Protein AF-A0A0D7ACY9-F1 (afdb_monomer_lite)

Radius of gyration: 19.92 Å; chains: 1; bounding box: 52×58×45 Å

pLDDT: mean 75.83, std 17.92, range [33.53, 97.19]

Foldseek 3Di:
DDDDDPPDDDPDDLQPDEAEDEDDQCVLVVCLPPDDDLLVVLLVVVVVVVVVVVVVLPVQPDDDDPDADCPCSCPTRPHHHYEYEAHALLLLFLLNVPDPPSSSVSSNVSSVSNRVSDHDRYDHNNVVVVVCQVPVVVVQAPEDNDECDPRYQHPDRRHGDPDDD

Secondary structure (DSSP, 8-state):
-PPPPPPPPP---GGG-EEEEE-SHHHHHTTTTSSS-HHHHHHHHHHHHHHHHHHHHHTTS----SS--THHHHHHTTS-EEEEEPPP-GGGSHHHHTS-HHHHHHHHHHHHHHGGGS-SSEE-HHHHHHHHHH-GGGGT-SEEEEESSTTEEESSSSSB-----

Organism: NCBI:txid1128425

Structure (mmCIF, N/CA/C/O backbone):
data_AF-A0A0D7ACY9-F1
#
_entry.id   AF-A0A0D7ACY9-F1
#
loop_
_atom_site.group_PDB
_atom_site.id
_atom_site.type_symbol
_atom_site.label_atom_id
_atom_site.label_alt_id
_atom_site.label_comp_id
_atom_site.label_asym_id
_atom_site.label_entity_id
_atom_site.label_seq_id
_atom_site.pdbx_PDB_ins_code
_atom_site.Cartn_x
_atom_site.Cartn_y
_atom_site.Cartn_z
_atom_site.occupancy
_atom_site.B_iso_or_equiv
_atom_site.auth_seq_id
_atom_site.auth_comp_id
_atom_site.auth_asym_id
_atom_site.auth_atom_id
_atom_site.pdbx_PDB_model_num
ATOM 1 N N . MET A 1 1 ? 38.138 -38.785 -0.005 1.00 35.12 1 MET A N 1
ATOM 2 C CA . MET A 1 1 ? 37.455 -37.476 0.036 1.00 35.12 1 MET A CA 1
ATOM 3 C C . MET A 1 1 ? 37.027 -37.163 -1.387 1.00 35.12 1 MET A C 1
ATOM 5 O O . MET A 1 1 ? 37.891 -36.921 -2.217 1.00 35.12 1 MET A O 1
ATOM 9 N N . GLY A 1 2 ? 35.744 -37.335 -1.709 1.00 35.06 2 GLY A N 1
ATOM 10 C CA . GLY A 1 2 ? 35.213 -37.032 -3.040 1.00 35.06 2 GLY A CA 1
ATOM 11 C C . GLY A 1 2 ? 34.820 -35.563 -3.093 1.00 35.06 2 GLY A C 1
ATOM 12 O O . GLY A 1 2 ? 34.014 -35.129 -2.274 1.00 35.06 2 GLY A O 1
ATOM 13 N N . ALA A 1 3 ? 35.427 -34.802 -4.000 1.00 41.41 3 ALA A N 1
ATOM 14 C CA . ALA A 1 3 ? 35.027 -33.431 -4.281 1.00 41.41 3 ALA A CA 1
ATOM 15 C C . ALA A 1 3 ? 33.572 -33.425 -4.778 1.00 41.41 3 ALA A C 1
ATOM 17 O O . ALA A 1 3 ? 33.228 -34.170 -5.697 1.00 41.41 3 ALA A O 1
ATOM 18 N N . GLY A 1 4 ? 32.720 -32.624 -4.135 1.00 42.91 4 GLY A N 1
ATOM 19 C CA . GLY A 1 4 ? 31.339 -32.424 -4.559 1.00 42.91 4 GLY A CA 1
ATOM 20 C C . GLY A 1 4 ? 31.306 -31.841 -5.968 1.00 42.91 4 GLY A C 1
ATOM 21 O O . GLY A 1 4 ? 31.987 -30.857 -6.251 1.00 42.91 4 GLY A O 1
ATOM 22 N N . ALA A 1 5 ? 30.544 -32.477 -6.856 1.00 49.47 5 ALA A N 1
ATOM 23 C CA . ALA A 1 5 ? 30.290 -31.969 -8.193 1.00 49.47 5 ALA A CA 1
ATOM 24 C C . ALA A 1 5 ? 29.683 -30.560 -8.096 1.00 49.47 5 ALA A C 1
ATOM 26 O O . ALA A 1 5 ? 28.704 -30.355 -7.377 1.00 49.47 5 ALA A O 1
ATOM 27 N N . SER A 1 6 ? 30.256 -29.590 -8.811 1.00 59.84 6 SER A N 1
ATOM 28 C CA . SER A 1 6 ? 29.634 -28.278 -8.978 1.00 59.84 6 SER A CA 1
ATOM 29 C C . SER A 1 6 ? 28.309 -28.477 -9.708 1.00 59.84 6 SER A C 1
ATOM 31 O O . SER A 1 6 ? 28.301 -28.944 -10.849 1.00 59.84 6 SER A O 1
ATOM 33 N N . VAL A 1 7 ? 27.194 -28.142 -9.063 1.00 58.31 7 VAL A N 1
ATOM 34 C CA . VAL A 1 7 ? 25.906 -28.017 -9.751 1.00 58.31 7 VAL A CA 1
ATOM 35 C C . VAL A 1 7 ? 26.111 -26.975 -10.855 1.00 58.31 7 VAL A C 1
ATOM 37 O O . VAL A 1 7 ? 26.591 -25.879 -10.570 1.00 58.31 7 VAL A O 1
ATOM 40 N N . GLY A 1 8 ? 25.877 -27.352 -12.117 1.00 58.34 8 GLY A N 1
ATOM 41 C CA . GLY A 1 8 ? 26.139 -26.489 -13.273 1.00 58.34 8 GLY A CA 1
ATOM 42 C C . GLY A 1 8 ? 25.473 -25.121 -13.121 1.00 58.34 8 GLY A C 1
ATOM 43 O O . GLY A 1 8 ? 24.400 -25.020 -12.526 1.00 58.34 8 GLY A O 1
ATOM 44 N N . SER A 1 9 ? 26.113 -24.063 -13.630 1.00 64.75 9 SER A N 1
ATOM 45 C CA . SER A 1 9 ? 25.556 -22.710 -13.562 1.00 64.75 9 SER A CA 1
ATOM 46 C C . SER A 1 9 ? 24.168 -22.697 -14.197 1.00 64.75 9 SER A C 1
ATOM 48 O O . SER A 1 9 ? 24.022 -23.031 -15.376 1.00 64.75 9 SER A O 1
ATOM 50 N N . VAL A 1 10 ? 23.152 -22.307 -13.433 1.00 68.88 10 VAL A N 1
ATOM 51 C CA . VAL A 1 10 ? 21.825 -22.040 -13.987 1.00 68.88 10 VAL A CA 1
ATOM 52 C C . VAL A 1 10 ? 21.980 -20.863 -14.954 1.00 68.88 10 VAL A C 1
ATOM 54 O O . VAL A 1 10 ? 22.478 -19.807 -14.567 1.00 68.88 10 VAL A O 1
ATOM 57 N N . GLY A 1 11 ? 21.647 -21.075 -16.229 1.00 71.94 11 GLY A N 1
ATOM 58 C CA . GLY A 1 11 ? 21.829 -20.101 -17.310 1.00 71.94 11 GLY A CA 1
ATOM 59 C C . GLY A 1 11 ? 20.794 -18.980 -17.272 1.00 71.94 11 GLY A C 1
ATOM 60 O O . GLY A 1 11 ? 19.987 -18.863 -18.192 1.00 71.94 11 GLY A O 1
ATOM 61 N N . TRP A 1 12 ? 20.777 -18.195 -16.196 1.00 70.69 12 TRP A N 1
ATOM 62 C CA . TRP A 1 12 ? 19.912 -17.026 -16.077 1.00 70.69 12 TRP A CA 1
ATOM 63 C C . TRP A 1 12 ? 20.305 -15.970 -17.115 1.00 70.69 12 TRP A C 1
ATOM 65 O O . TRP A 1 12 ? 21.466 -15.573 -17.215 1.00 70.69 12 TRP A O 1
ATOM 75 N N . THR A 1 13 ? 19.325 -15.518 -17.884 1.00 70.69 13 THR A N 1
ATOM 76 C CA . THR A 1 13 ? 19.407 -14.420 -18.845 1.00 70.69 13 THR A CA 1
ATOM 77 C C . THR A 1 13 ? 18.292 -13.434 -18.526 1.00 70.69 13 THR A C 1
ATOM 79 O O . THR A 1 13 ? 17.273 -13.805 -17.949 1.00 70.69 13 THR A O 1
ATOM 82 N N . SER A 1 14 ? 18.429 -12.172 -18.927 1.00 69.56 14 SER A N 1
ATOM 83 C CA . SER A 1 14 ? 17.363 -11.181 -18.721 1.00 69.56 14 SER A CA 1
ATOM 84 C C . SER A 1 14 ? 16.012 -11.602 -19.314 1.00 69.56 14 SER A C 1
ATOM 86 O O . SER A 1 14 ? 14.965 -11.261 -18.775 1.00 69.56 14 SER A O 1
ATOM 88 N N . SER A 1 15 ? 16.044 -12.405 -20.378 1.00 71.25 15 SER A N 1
ATOM 89 C CA . SER A 1 15 ? 14.872 -12.961 -21.054 1.00 71.25 15 SER A CA 1
ATOM 90 C C . SER A 1 15 ? 14.208 -14.151 -20.351 1.00 71.25 15 SER A C 1
ATOM 92 O O . SER A 1 15 ? 13.134 -14.570 -20.779 1.00 71.25 15 SER A O 1
ATOM 94 N N . ASN A 1 16 ? 14.827 -14.730 -19.315 1.00 75.69 16 ASN A N 1
ATOM 95 C CA . ASN A 1 16 ? 14.269 -15.857 -18.556 1.00 75.69 16 ASN A CA 1
ATOM 96 C C . ASN A 1 16 ? 14.108 -15.564 -17.053 1.00 75.69 16 ASN A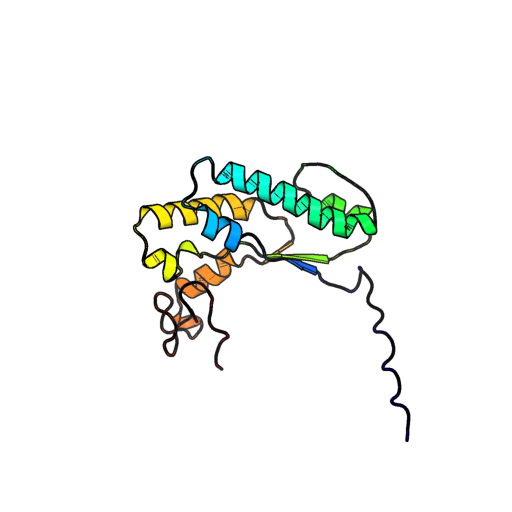 C 1
ATOM 98 O O . ASN A 1 16 ? 13.861 -16.481 -16.268 1.00 75.69 16 ASN A O 1
ATOM 102 N N . VAL A 1 17 ? 14.203 -14.286 -16.673 1.00 74.19 17 VAL A N 1
ATOM 103 C CA . VAL A 1 17 ? 13.984 -13.782 -15.314 1.00 74.19 17 VAL A CA 1
ATOM 104 C C . VAL A 1 17 ? 12.772 -12.847 -15.302 1.00 74.19 17 VAL A C 1
ATOM 106 O O . VAL A 1 17 ? 12.617 -11.999 -16.181 1.00 74.19 17 VAL A O 1
ATOM 109 N N . LEU A 1 18 ? 11.921 -12.993 -14.284 1.00 75.88 18 LEU A N 1
ATOM 110 C CA . LEU A 1 18 ? 10.900 -12.008 -13.925 1.00 75.88 18 LEU A CA 1
ATOM 111 C C . LEU A 1 18 ? 11.435 -11.158 -12.771 1.00 75.88 18 LEU A C 1
ATOM 113 O O . LEU A 1 18 ? 11.787 -11.696 -11.722 1.00 75.88 18 LEU A O 1
ATOM 117 N N . PHE A 1 19 ? 11.455 -9.841 -12.951 1.00 75.88 19 PHE A N 1
ATOM 118 C CA . PHE A 1 19 ? 11.777 -8.894 -11.889 1.00 75.88 19 PHE A CA 1
ATOM 119 C C . PHE A 1 19 ? 10.477 -8.408 -11.251 1.00 75.88 19 PHE A C 1
ATOM 121 O O . PHE A 1 19 ? 9.622 -7.857 -11.939 1.00 75.88 19 PHE A O 1
ATOM 128 N N . SER A 1 20 ? 10.306 -8.623 -9.948 1.00 75.38 20 SER A N 1
ATOM 129 C CA . SER A 1 20 ? 9.165 -8.096 -9.194 1.00 75.38 20 SER A CA 1
ATOM 130 C C . SER A 1 20 ? 9.596 -6.938 -8.314 1.00 75.38 20 SER A C 1
ATOM 132 O O . SER A 1 20 ? 10.602 -7.037 -7.611 1.00 75.38 20 SER A O 1
ATOM 134 N N . GLU A 1 21 ? 8.801 -5.882 -8.309 1.00 76.56 21 GLU A N 1
ATOM 135 C CA . GLU A 1 21 ? 9.134 -4.633 -7.656 1.00 76.56 21 GLU A CA 1
ATOM 136 C C . GLU A 1 21 ? 7.938 -4.117 -6.842 1.00 76.56 21 GLU A C 1
ATOM 138 O O . GLU A 1 21 ? 6.857 -3.873 -7.382 1.00 76.56 21 GLU A O 1
ATOM 143 N N . TRP A 1 22 ? 8.133 -3.975 -5.528 1.00 82.75 22 TRP A N 1
ATOM 144 C CA . TRP A 1 22 ? 7.126 -3.491 -4.584 1.00 82.75 22 TRP A CA 1
ATOM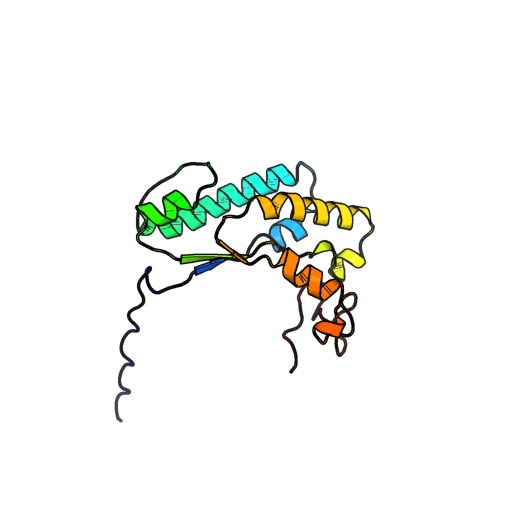 145 C C . TRP A 1 22 ? 7.749 -2.432 -3.679 1.00 82.75 22 TRP A C 1
ATOM 147 O O . TRP A 1 22 ? 8.621 -2.729 -2.866 1.00 82.75 22 TRP A O 1
ATOM 157 N N . THR A 1 23 ? 7.326 -1.184 -3.856 1.00 81.25 23 THR A N 1
ATOM 158 C CA . THR A 1 23 ? 7.866 -0.026 -3.139 1.00 81.25 23 THR A CA 1
ATOM 159 C C . THR A 1 23 ? 6.763 0.983 -2.825 1.00 81.25 23 THR A C 1
ATOM 161 O O . THR A 1 23 ? 5.622 0.819 -3.258 1.00 81.25 23 THR A O 1
ATOM 164 N N . GLY A 1 24 ? 7.099 2.044 -2.092 1.00 81.94 24 GLY A N 1
ATOM 165 C CA . GLY A 1 24 ? 6.219 3.181 -1.832 1.00 81.94 24 GLY A CA 1
ATOM 166 C C . GLY A 1 24 ? 5.385 3.065 -0.558 1.00 81.94 24 GLY A C 1
ATOM 167 O O . GLY A 1 24 ? 4.969 4.092 -0.034 1.00 81.94 24 GLY A O 1
ATOM 168 N N . ILE A 1 25 ? 5.187 1.858 -0.004 1.00 83.81 25 ILE A N 1
ATOM 169 C CA . ILE A 1 25 ? 4.473 1.667 1.276 1.00 83.81 25 ILE A CA 1
ATOM 170 C C . ILE A 1 25 ? 5.110 2.509 2.384 1.00 83.81 25 ILE A C 1
ATOM 172 O O . ILE A 1 25 ? 4.421 3.278 3.049 1.00 83.81 25 ILE A O 1
ATOM 176 N N . ASN A 1 26 ? 6.425 2.381 2.580 1.00 81.19 26 ASN A N 1
ATOM 177 C CA . ASN A 1 26 ? 7.107 3.085 3.664 1.00 81.19 26 ASN A CA 1
ATOM 178 C C . ASN A 1 26 ? 7.295 4.572 3.355 1.00 81.19 26 ASN A C 1
ATOM 180 O O . ASN A 1 26 ? 7.325 5.376 4.280 1.00 81.19 26 ASN A O 1
ATOM 184 N N . ASP A 1 27 ? 7.404 4.949 2.083 1.00 86.31 27 ASP A N 1
ATOM 185 C CA . ASP A 1 27 ? 7.528 6.344 1.662 1.00 86.31 27 ASP A CA 1
ATOM 186 C C . ASP A 1 27 ? 6.222 7.111 1.881 1.00 86.31 27 ASP A C 1
ATOM 188 O O . ASP A 1 27 ? 6.254 8.247 2.346 1.00 86.31 27 ASP A O 1
ATOM 192 N N . ILE A 1 28 ? 5.071 6.488 1.610 1.00 82.75 28 ILE A N 1
ATOM 193 C CA . ILE A 1 28 ? 3.751 7.054 1.913 1.00 82.75 28 ILE A CA 1
ATOM 194 C C . ILE A 1 28 ? 3.514 7.060 3.425 1.00 82.75 28 ILE A C 1
ATOM 196 O O . ILE A 1 28 ? 3.305 8.132 3.992 1.00 82.75 28 ILE A O 1
ATOM 200 N N . GLY A 1 29 ? 3.631 5.902 4.083 1.00 78.88 29 GLY A N 1
ATOM 201 C CA . GLY A 1 29 ? 3.295 5.763 5.502 1.00 78.88 29 GLY A CA 1
ATOM 202 C C . GLY A 1 29 ? 4.198 6.566 6.444 1.00 78.88 29 GLY A C 1
ATOM 203 O O . GLY A 1 29 ? 3.742 7.047 7.473 1.00 78.88 29 GLY A O 1
ATOM 204 N N . ASN A 1 30 ? 5.473 6.791 6.102 1.00 83.31 30 ASN A N 1
ATOM 205 C CA . ASN A 1 30 ? 6.355 7.627 6.931 1.00 83.31 30 ASN A CA 1
ATOM 206 C C . ASN A 1 30 ? 6.279 9.123 6.599 1.00 83.31 30 ASN A C 1
ATOM 208 O O . ASN A 1 30 ? 6.835 9.925 7.347 1.00 83.31 30 ASN A O 1
ATOM 212 N N . SER A 1 31 ? 5.653 9.519 5.484 1.00 80.38 31 SER A N 1
ATOM 213 C CA . SER A 1 31 ? 5.607 10.926 5.054 1.00 80.38 31 SER A CA 1
ATOM 214 C C . SER A 1 31 ? 4.219 11.559 5.125 1.00 80.38 31 SER A C 1
ATOM 216 O O . SER A 1 31 ? 4.071 12.727 4.757 1.00 80.38 31 SER A O 1
ATOM 218 N N . GLU A 1 32 ? 3.211 10.834 5.619 1.00 76.94 32 GLU A N 1
ATOM 219 C CA . GLU A 1 32 ? 1.842 11.342 5.736 1.00 76.94 32 GLU A CA 1
ATOM 220 C C . GLU A 1 32 ? 1.733 12.582 6.633 1.00 76.94 32 GLU A C 1
ATOM 222 O O . GLU A 1 32 ? 1.033 13.530 6.297 1.00 76.94 32 GLU A O 1
ATOM 227 N N . CYS A 1 33 ? 2.469 12.629 7.743 1.00 75.25 33 CYS A N 1
ATOM 228 C CA . CYS A 1 33 ? 2.417 13.739 8.695 1.00 75.25 33 CYS A CA 1
ATOM 229 C C . CYS A 1 33 ? 3.308 14.927 8.288 1.00 75.25 33 CYS A C 1
ATOM 231 O O . CYS A 1 33 ? 3.330 15.950 8.977 1.00 75.25 33 CYS A O 1
ATOM 233 N N . GLU A 1 34 ? 4.051 14.804 7.187 1.00 80.94 34 GLU A N 1
ATOM 234 C CA . GLU A 1 34 ? 4.986 15.827 6.734 1.00 80.94 34 GLU A CA 1
ATOM 235 C C . GLU A 1 34 ? 4.273 16.961 5.992 1.00 80.94 34 GLU A C 1
ATOM 237 O O . GLU A 1 34 ? 3.356 16.763 5.194 1.00 80.94 34 GLU A O 1
ATOM 242 N N . SER A 1 35 ? 4.736 18.192 6.218 1.00 79.50 35 SER A N 1
ATOM 243 C CA . SER A 1 35 ? 4.174 19.373 5.553 1.00 79.50 35 SER A CA 1
ATOM 244 C C . SER A 1 35 ? 4.451 19.395 4.041 1.00 79.50 35 SER A C 1
ATOM 246 O O . SER A 1 35 ? 5.444 18.848 3.564 1.00 79.50 35 SER A O 1
ATOM 248 N N . GLY A 1 36 ? 3.606 20.084 3.271 1.00 84.69 36 GLY A N 1
ATOM 249 C CA . GLY A 1 36 ? 3.774 20.262 1.823 1.00 84.69 36 GLY A CA 1
ATOM 250 C C . GLY A 1 36 ? 2.955 19.288 0.975 1.00 84.69 36 GLY A C 1
ATOM 251 O O . GLY A 1 36 ? 2.215 18.455 1.494 1.00 84.69 36 GLY A O 1
ATOM 252 N N . ASP A 1 37 ? 3.076 19.416 -0.344 1.00 85.00 37 ASP A N 1
ATOM 253 C CA . ASP A 1 37 ? 2.265 18.667 -1.306 1.00 85.00 37 ASP A CA 1
ATOM 254 C C . ASP A 1 37 ? 2.718 17.201 -1.408 1.00 85.00 37 ASP A C 1
ATOM 256 O O . ASP A 1 37 ? 3.797 16.888 -1.920 1.00 85.00 37 ASP A O 1
ATOM 260 N N . ARG A 1 38 ? 1.876 16.300 -0.895 1.00 86.62 38 ARG A N 1
ATOM 261 C CA . ARG A 1 38 ? 2.138 14.857 -0.865 1.00 86.62 38 ARG A CA 1
ATOM 262 C C . ARG A 1 38 ? 1.999 14.198 -2.242 1.00 86.62 38 ARG A C 1
ATOM 264 O O . ARG A 1 38 ? 2.648 13.183 -2.506 1.00 86.62 38 ARG A O 1
ATOM 271 N N . ASP A 1 39 ? 1.198 14.774 -3.136 1.00 82.50 39 ASP A N 1
ATOM 272 C CA . ASP A 1 39 ? 1.079 14.269 -4.503 1.00 82.50 39 ASP A CA 1
ATOM 273 C C . ASP A 1 39 ? 2.330 14.627 -5.318 1.00 82.50 39 ASP A C 1
ATOM 275 O O . ASP A 1 39 ? 2.900 13.759 -5.985 1.00 82.50 39 ASP A O 1
ATOM 279 N N . ALA A 1 40 ? 2.836 15.856 -5.159 1.00 84.88 40 ALA A N 1
ATOM 280 C CA . ALA A 1 40 ? 4.101 16.288 -5.760 1.00 84.88 40 ALA A CA 1
ATOM 281 C C . ALA A 1 40 ? 5.324 15.539 -5.189 1.00 84.88 40 ALA A C 1
ATOM 283 O O . ALA A 1 40 ? 6.282 15.246 -5.912 1.00 84.88 40 ALA A O 1
ATOM 284 N N . PHE A 1 41 ? 5.297 15.184 -3.897 1.00 85.44 41 PHE A N 1
ATOM 285 C CA . PHE A 1 41 ? 6.283 14.271 -3.309 1.00 85.44 41 PHE A CA 1
ATOM 286 C C . PHE A 1 41 ? 6.280 12.915 -4.027 1.00 85.44 41 PHE A C 1
ATOM 288 O O . PHE A 1 41 ? 7.346 12.421 -4.395 1.00 85.44 41 PHE A O 1
ATOM 295 N N . SER A 1 42 ? 5.095 12.357 -4.294 1.00 83.94 42 SER A N 1
ATOM 296 C CA . SER A 1 42 ? 4.958 11.083 -5.010 1.00 83.94 42 SER A CA 1
ATOM 297 C C . SER A 1 42 ? 5.536 11.144 -6.426 1.00 83.94 42 SER A C 1
ATOM 299 O O . SER A 1 42 ? 6.166 10.183 -6.857 1.00 83.94 42 SER A O 1
ATOM 301 N N . ASP A 1 43 ? 5.389 12.271 -7.133 1.00 81.81 43 ASP A N 1
ATOM 302 C CA . ASP A 1 43 ? 6.032 12.462 -8.442 1.00 81.81 43 ASP A CA 1
ATOM 303 C C . ASP A 1 43 ? 7.561 12.458 -8.324 1.00 81.81 43 ASP A C 1
ATOM 305 O O . ASP A 1 43 ? 8.236 11.719 -9.034 1.00 81.81 43 ASP A O 1
ATOM 309 N N . THR A 1 44 ? 8.112 13.214 -7.370 1.00 84.75 44 THR A N 1
ATOM 310 C CA . THR A 1 44 ? 9.570 13.294 -7.153 1.00 84.75 44 THR A CA 1
ATOM 311 C C . THR A 1 44 ? 10.169 11.936 -6.776 1.00 84.75 44 THR A C 1
ATOM 313 O O . THR A 1 44 ? 11.252 11.561 -7.243 1.00 84.75 44 THR A O 1
ATOM 316 N N . PHE A 1 45 ? 9.466 11.189 -5.923 1.00 82.38 45 PHE A N 1
ATOM 317 C CA . PHE A 1 45 ? 9.848 9.841 -5.531 1.00 82.38 45 PHE A CA 1
ATOM 318 C C . PHE A 1 45 ? 9.829 8.891 -6.733 1.00 82.38 45 PHE A C 1
ATOM 320 O O . PHE A 1 45 ? 10.836 8.237 -7.005 1.00 82.38 45 PHE A O 1
ATOM 327 N N . LEU A 1 46 ? 8.729 8.854 -7.490 1.00 77.81 46 LEU A N 1
ATOM 328 C CA . LEU A 1 46 ? 8.596 7.970 -8.648 1.00 77.81 46 LEU A CA 1
ATOM 329 C C . LEU A 1 46 ? 9.585 8.319 -9.761 1.00 77.81 46 LEU A C 1
ATOM 331 O O . LEU A 1 46 ? 10.129 7.409 -10.379 1.00 77.81 46 LEU A O 1
ATOM 335 N N . ASP A 1 47 ? 9.896 9.596 -9.977 1.00 77.50 47 ASP A N 1
ATOM 336 C CA . ASP A 1 47 ? 10.929 10.014 -10.929 1.00 77.50 47 ASP A CA 1
ATOM 337 C C . ASP A 1 47 ? 12.315 9.503 -10.516 1.00 77.50 47 ASP A C 1
ATOM 339 O O . ASP A 1 47 ? 13.062 8.957 -11.336 1.00 77.50 47 ASP A O 1
ATOM 343 N N . SER A 1 48 ? 12.653 9.626 -9.230 1.00 77.69 48 SER A N 1
ATOM 344 C CA . SER A 1 48 ? 13.912 9.111 -8.674 1.00 77.69 48 SER A CA 1
ATOM 345 C C . SER A 1 48 ? 13.985 7.586 -8.773 1.00 77.69 48 SER A C 1
ATOM 347 O O . SER A 1 48 ? 15.029 7.022 -9.110 1.00 77.69 48 SER A O 1
ATOM 349 N N . TYR A 1 49 ? 12.859 6.924 -8.525 1.00 73.50 49 TYR A N 1
ATOM 350 C CA . TYR A 1 49 ? 12.724 5.479 -8.556 1.00 73.50 49 TYR A CA 1
ATOM 351 C C . TYR A 1 49 ? 12.846 4.910 -9.967 1.00 73.50 49 TYR A C 1
ATOM 3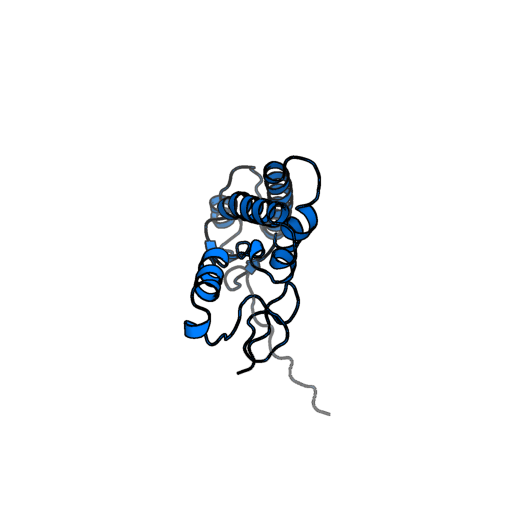53 O O . TYR A 1 49 ? 13.711 4.080 -10.240 1.00 73.50 49 TYR A O 1
ATOM 361 N N . LEU A 1 50 ? 12.067 5.447 -10.905 1.00 70.94 50 LEU A N 1
ATOM 362 C CA . LEU A 1 50 ? 12.160 5.098 -12.315 1.00 70.94 50 LEU A CA 1
ATOM 363 C C . LEU A 1 50 ? 13.557 5.402 -12.853 1.00 70.94 50 LEU A C 1
ATOM 365 O O . LEU A 1 50 ? 14.058 4.650 -13.682 1.00 70.94 50 LEU A O 1
ATOM 369 N N . AL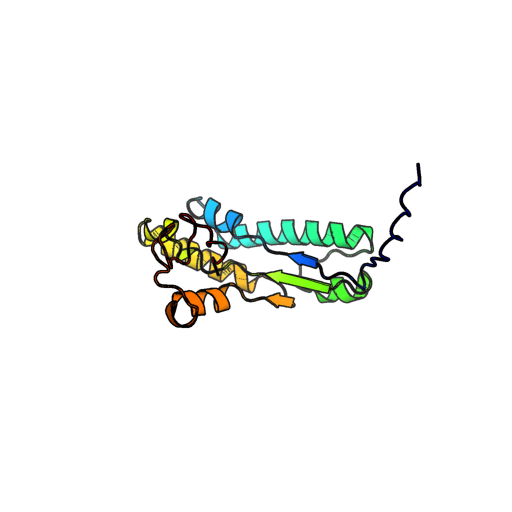A A 1 51 ? 14.242 6.449 -12.384 1.00 69.81 51 ALA A N 1
ATOM 370 C CA . ALA A 1 51 ? 15.632 6.690 -12.760 1.00 69.81 51 ALA A CA 1
ATOM 371 C C . ALA A 1 51 ? 16.586 5.571 -12.292 1.00 69.81 51 ALA A C 1
ATOM 373 O O . ALA A 1 51 ? 17.532 5.261 -13.020 1.00 69.81 51 ALA A O 1
ATOM 374 N N . LEU A 1 52 ? 16.346 4.949 -11.131 1.00 68.12 52 LEU A N 1
ATOM 375 C CA . LEU A 1 52 ? 17.114 3.806 -10.618 1.00 68.12 52 LEU A CA 1
ATOM 376 C C . LEU A 1 52 ? 16.778 2.501 -11.349 1.00 68.12 52 LEU A C 1
ATOM 378 O O . LEU A 1 52 ? 17.700 1.839 -11.825 1.00 68.12 52 LEU A O 1
ATOM 382 N N . THR A 1 53 ? 15.498 2.171 -11.531 1.00 65.81 53 THR A N 1
ATOM 383 C CA . THR A 1 53 ? 15.070 0.997 -12.318 1.00 65.81 53 THR A CA 1
ATOM 384 C C . THR A 1 53 ? 15.557 1.114 -13.764 1.00 65.81 53 THR A C 1
ATOM 386 O O . THR A 1 53 ? 16.057 0.154 -14.359 1.00 65.81 53 THR A O 1
ATOM 389 N N . ASN A 1 54 ? 15.541 2.333 -14.311 1.00 62.53 54 ASN A N 1
ATOM 390 C CA . ASN A 1 54 ? 16.164 2.618 -15.592 1.00 62.53 54 ASN A CA 1
ATOM 391 C C . ASN A 1 54 ? 17.682 2.463 -15.535 1.00 62.53 54 ASN A C 1
ATOM 393 O O . ASN A 1 54 ? 18.227 1.980 -16.506 1.00 62.53 54 ASN A O 1
ATOM 397 N N . LYS A 1 55 ? 18.402 2.839 -14.467 1.00 62.28 55 LYS A N 1
ATOM 398 C CA . LYS A 1 55 ? 19.856 2.579 -14.356 1.00 62.28 55 LYS A CA 1
ATOM 399 C C . LYS A 1 55 ? 20.178 1.083 -14.346 1.00 62.28 55 LYS A C 1
ATOM 401 O O . LYS A 1 55 ? 21.085 0.674 -15.062 1.00 62.28 55 LYS A O 1
ATOM 406 N N . PHE A 1 56 ? 19.403 0.290 -13.607 1.00 58.12 56 PHE A N 1
ATOM 407 C CA . PHE A 1 56 ? 19.509 -1.172 -13.594 1.00 58.12 56 PHE A CA 1
ATOM 408 C C . PHE A 1 56 ? 19.273 -1.768 -14.991 1.00 58.12 56 PHE A C 1
ATOM 410 O O . PHE A 1 56 ? 20.000 -2.651 -15.432 1.00 58.12 56 PHE A O 1
ATOM 417 N N . SER A 1 57 ? 18.317 -1.207 -15.733 1.00 56.03 57 SER A N 1
ATOM 418 C CA . SER A 1 57 ? 18.064 -1.576 -17.133 1.00 56.03 57 SER A CA 1
ATOM 419 C C . SER A 1 57 ? 19.133 -1.017 -18.099 1.00 56.03 57 SER A C 1
ATOM 421 O O . SER A 1 57 ? 19.473 -1.655 -19.093 1.00 56.03 57 SER A O 1
ATOM 423 N N . LYS A 1 58 ? 19.718 0.153 -17.792 1.00 50.16 58 LYS A N 1
ATOM 424 C CA . LYS A 1 58 ? 20.702 0.901 -18.604 1.00 50.16 58 LYS A CA 1
ATOM 425 C C . LYS A 1 58 ? 22.106 0.324 -18.593 1.00 50.16 58 LYS A C 1
ATOM 427 O O . LYS A 1 58 ? 22.812 0.537 -19.574 1.00 50.16 58 LYS A O 1
ATOM 432 N N . GLU A 1 59 ? 22.522 -0.404 -17.556 1.00 51.06 59 GLU A N 1
ATOM 433 C CA . GLU A 1 59 ? 23.750 -1.216 -17.649 1.00 51.06 59 GLU A CA 1
ATOM 434 C C . GLU A 1 59 ? 23.646 -2.285 -18.756 1.00 51.06 59 GLU A C 1
ATOM 436 O O . GLU A 1 59 ? 24.667 -2.831 -19.170 1.00 51.06 59 GLU A O 1
ATOM 441 N N . HIS A 1 60 ? 22.444 -2.507 -19.312 1.00 50.00 60 HIS A N 1
ATOM 442 C CA . HIS A 1 60 ? 22.201 -3.404 -20.434 1.00 50.00 60 HIS A CA 1
ATOM 443 C C . HIS A 1 60 ? 21.683 -2.747 -21.742 1.00 50.00 60 HIS A C 1
ATOM 445 O O . HIS A 1 60 ? 21.959 -3.352 -22.773 1.00 50.00 60 HIS A O 1
ATOM 451 N N . TYR A 1 61 ? 21.060 -1.543 -21.773 1.00 33.72 61 TYR A N 1
ATOM 452 C CA . TYR A 1 61 ? 20.965 -0.610 -22.945 1.00 33.72 61 TYR A CA 1
ATOM 453 C C . TYR A 1 61 ? 20.217 0.732 -22.621 1.00 33.72 61 TYR A C 1
ATOM 455 O O . TYR A 1 61 ? 19.410 0.791 -21.700 1.00 33.72 61 TYR A O 1
ATOM 463 N N . PHE A 1 62 ? 20.483 1.820 -23.371 1.00 33.53 62 PHE A N 1
ATOM 464 C CA . PHE A 1 62 ? 20.042 3.243 -23.215 1.00 33.53 62 PHE A CA 1
ATOM 465 C C . PHE A 1 62 ? 18.495 3.463 -23.303 1.00 33.53 62 PHE A C 1
ATOM 467 O O . PHE A 1 62 ? 17.828 2.674 -23.946 1.00 33.53 62 PHE A O 1
ATOM 474 N N . VAL A 1 63 ? 17.827 4.390 -22.574 1.00 41.41 63 VAL A N 1
ATOM 475 C CA . VAL A 1 63 ? 17.393 5.776 -22.962 1.00 41.41 63 VAL A CA 1
ATOM 476 C C . VAL A 1 63 ? 16.719 6.495 -21.755 1.00 41.41 63 VAL A C 1
ATOM 478 O O . VAL A 1 63 ? 16.270 5.861 -20.801 1.00 41.41 63 VAL A O 1
ATOM 481 N N . PHE A 1 64 ? 16.665 7.839 -21.767 1.00 35.03 64 PHE A N 1
ATOM 482 C CA . PHE A 1 64 ? 15.961 8.726 -20.816 1.00 35.03 64 PHE A CA 1
ATOM 483 C C . PHE A 1 64 ? 14.789 9.447 -21.520 1.00 35.03 64 PHE A C 1
ATOM 485 O O . PHE A 1 64 ? 15.025 10.108 -22.528 1.00 35.03 64 PHE A O 1
ATOM 492 N N . SER A 1 65 ? 13.566 9.402 -20.976 1.00 36.56 65 SER A N 1
ATOM 493 C CA . SER A 1 65 ? 12.552 10.460 -21.161 1.00 36.56 65 SER A CA 1
ATOM 494 C C . SER A 1 65 ? 11.464 10.366 -20.086 1.00 36.56 65 SER A C 1
ATOM 496 O O . SER A 1 65 ? 10.944 9.285 -19.816 1.00 36.56 65 SER A O 1
ATOM 498 N N . SER A 1 66 ? 11.131 11.506 -19.475 1.00 39.09 66 SER A N 1
ATOM 499 C CA . SER A 1 66 ? 10.193 11.685 -18.357 1.00 39.09 66 SER A CA 1
ATOM 500 C C . SER A 1 66 ? 8.721 11.615 -18.786 1.00 39.09 66 SER A C 1
ATOM 502 O O . SER A 1 66 ? 7.913 12.492 -18.481 1.00 39.09 66 SER A O 1
ATOM 504 N N . THR A 1 67 ? 8.347 10.591 -19.545 1.00 37.97 67 THR A N 1
ATOM 505 C CA . THR A 1 67 ? 6.946 10.352 -19.903 1.00 37.97 67 THR A CA 1
ATOM 506 C C . THR A 1 67 ? 6.653 8.871 -19.762 1.00 37.97 67 THR A C 1
ATOM 508 O O . THR A 1 67 ? 7.202 8.053 -20.492 1.00 37.97 67 THR A O 1
ATOM 511 N N . ARG A 1 68 ? 5.822 8.566 -18.758 1.00 51.81 68 ARG A N 1
ATOM 512 C CA . ARG A 1 68 ? 5.202 7.284 -18.387 1.00 51.81 68 ARG A CA 1
ATOM 513 C C . ARG A 1 68 ? 5.069 6.269 -19.529 1.00 51.81 68 ARG A C 1
ATOM 515 O O . ARG A 1 68 ? 3.979 6.074 -20.059 1.00 51.81 68 ARG A O 1
ATOM 522 N N . THR A 1 69 ? 6.146 5.578 -19.879 1.00 41.28 69 THR A N 1
ATOM 523 C CA . THR A 1 69 ? 6.049 4.545 -20.905 1.00 41.28 69 THR A CA 1
ATOM 524 C C . THR A 1 69 ? 7.037 3.431 -20.610 1.00 41.28 69 THR A C 1
ATOM 526 O O . THR A 1 69 ? 8.237 3.587 -20.782 1.00 41.28 69 THR A O 1
ATOM 529 N N . LEU A 1 70 ? 6.514 2.280 -20.181 1.00 48.94 70 LEU A N 1
ATOM 530 C CA . LEU A 1 70 ? 7.238 1.002 -20.205 1.00 48.94 70 LEU A CA 1
ATOM 531 C C . LEU A 1 70 ? 7.624 0.590 -21.636 1.00 48.94 70 LEU A C 1
ATOM 533 O O . LEU A 1 70 ? 8.469 -0.284 -21.816 1.00 48.94 70 LEU A O 1
ATOM 537 N N . ASP A 1 71 ? 7.046 1.232 -22.656 1.00 42.44 71 ASP A N 1
ATOM 538 C CA . ASP A 1 71 ? 7.290 0.915 -24.065 1.00 42.44 71 ASP A CA 1
ATOM 539 C C . ASP A 1 71 ? 8.763 1.101 -24.475 1.00 42.44 71 ASP A C 1
ATOM 541 O O . ASP A 1 71 ? 9.258 0.358 -25.327 1.00 42.44 71 ASP A O 1
ATOM 545 N N . CYS A 1 72 ? 9.509 2.017 -23.841 1.00 38.94 72 CYS A N 1
ATOM 546 C CA . CYS A 1 72 ? 10.951 2.154 -24.083 1.00 38.94 72 CYS A CA 1
ATOM 547 C C . CYS A 1 72 ? 11.800 1.123 -23.314 1.00 38.94 72 CYS A C 1
ATOM 549 O O . CYS A 1 72 ? 12.840 0.713 -23.825 1.00 38.94 72 CYS A O 1
ATOM 551 N N . MET A 1 73 ? 11.338 0.608 -22.164 1.00 44.19 73 MET A N 1
ATOM 552 C CA . MET A 1 73 ? 12.021 -0.501 -21.473 1.00 44.19 73 MET A CA 1
ATOM 553 C C . MET A 1 73 ? 11.922 -1.810 -22.270 1.00 44.19 73 MET A C 1
ATOM 555 O O . MET A 1 73 ? 12.894 -2.558 -22.353 1.00 44.19 73 MET A O 1
ATOM 559 N N . HIS A 1 74 ? 10.774 -2.082 -22.899 1.00 45.81 74 HIS A N 1
ATOM 560 C CA . HIS A 1 74 ? 10.581 -3.306 -23.685 1.00 45.81 74 HIS A CA 1
ATOM 561 C C . HIS A 1 74 ? 11.317 -3.307 -25.034 1.00 45.81 74 HIS A C 1
ATOM 563 O O . HIS A 1 74 ? 11.763 -4.368 -25.473 1.00 45.81 74 HIS A O 1
ATOM 569 N N . SER A 1 75 ? 11.439 -2.155 -25.703 1.00 44.78 75 SER A N 1
ATOM 570 C CA . SER A 1 75 ? 11.995 -2.079 -27.064 1.00 44.78 75 SER A CA 1
ATOM 571 C C . SER A 1 75 ? 13.518 -1.944 -27.116 1.00 44.78 75 SER A C 1
ATOM 573 O O . SER A 1 75 ? 14.126 -2.456 -28.055 1.00 44.78 75 SER A O 1
ATOM 575 N N . GLU A 1 76 ? 14.143 -1.320 -26.114 1.00 44.66 76 GLU A N 1
ATOM 576 C CA . GLU A 1 76 ? 15.578 -1.015 -26.157 1.00 44.66 76 GLU A CA 1
ATOM 577 C C . GLU A 1 76 ? 16.443 -1.924 -25.258 1.00 44.66 76 GLU A C 1
ATOM 579 O O . GLU A 1 76 ? 17.600 -2.162 -25.589 1.00 44.66 76 GLU A O 1
ATOM 584 N N . ALA A 1 77 ? 15.897 -2.533 -24.193 1.00 48.97 77 ALA A N 1
ATOM 585 C CA . ALA A 1 77 ? 16.681 -3.306 -23.211 1.00 48.97 77 ALA A CA 1
ATOM 586 C C . ALA A 1 77 ? 16.705 -4.838 -23.416 1.00 48.97 77 ALA A C 1
ATOM 588 O O . ALA A 1 77 ? 17.258 -5.555 -22.593 1.00 48.97 77 ALA A O 1
ATOM 589 N N . GLY A 1 78 ? 16.126 -5.379 -24.492 1.00 51.34 78 GLY A N 1
ATOM 590 C CA . GLY A 1 78 ? 16.147 -6.827 -24.741 1.00 51.34 78 GLY A CA 1
ATOM 591 C C . GLY A 1 78 ? 15.304 -7.640 -23.747 1.00 51.34 78 GLY A C 1
ATOM 592 O O . GLY A 1 78 ? 15.835 -8.399 -22.947 1.00 51.34 78 GLY A O 1
ATOM 593 N N . GLY A 1 79 ? 13.974 -7.525 -23.829 1.00 49.38 79 GLY A N 1
ATOM 594 C CA . GLY A 1 79 ? 13.035 -8.530 -23.304 1.00 49.38 79 GLY A CA 1
ATOM 595 C C . GLY A 1 79 ? 13.057 -8.779 -21.791 1.00 49.38 79 GLY A C 1
ATOM 596 O O . GLY A 1 79 ? 12.997 -9.932 -21.376 1.00 49.38 79 GLY A O 1
ATOM 597 N N . HIS A 1 80 ? 13.132 -7.735 -20.967 1.00 63.56 80 HIS A N 1
ATOM 598 C CA . HIS A 1 80 ? 13.000 -7.866 -19.512 1.00 63.56 80 HIS A CA 1
ATOM 599 C C . HIS A 1 80 ? 11.516 -7.849 -19.117 1.00 63.56 80 HIS A C 1
ATOM 601 O O . HIS A 1 80 ? 10.781 -6.951 -19.526 1.00 63.56 80 HIS A O 1
ATOM 607 N N . SER A 1 81 ? 11.079 -8.821 -18.311 1.00 69.06 81 SER A N 1
ATOM 608 C CA . SER A 1 81 ? 9.725 -8.837 -17.739 1.00 69.06 81 SER A CA 1
ATOM 609 C C . SER A 1 81 ? 9.743 -8.207 -16.347 1.00 69.06 81 SER A C 1
ATOM 611 O O . SER A 1 81 ? 10.461 -8.690 -15.469 1.00 69.06 81 SER A O 1
ATOM 613 N N . PHE A 1 82 ? 8.942 -7.160 -16.137 1.00 71.94 82 PHE A N 1
ATOM 614 C CA . PHE A 1 82 ? 8.754 -6.517 -14.835 1.00 71.94 82 PHE A CA 1
ATOM 615 C C . PHE A 1 82 ? 7.320 -6.705 -14.335 1.00 71.94 82 PHE A C 1
ATOM 617 O O . PHE A 1 82 ? 6.366 -6.550 -15.098 1.00 71.94 82 PHE A O 1
ATOM 624 N N . LEU A 1 83 ? 7.183 -7.005 -13.045 1.00 75.38 83 LEU A N 1
ATOM 625 C CA . LEU A 1 83 ? 5.931 -6.981 -12.302 1.00 75.38 83 LEU A CA 1
ATOM 626 C C . LEU A 1 83 ? 6.018 -5.891 -11.237 1.00 75.38 83 LEU A C 1
ATOM 628 O O . LEU A 1 83 ? 6.774 -6.030 -10.279 1.00 75.38 83 LEU A O 1
ATOM 632 N N . PHE A 1 84 ? 5.221 -4.840 -11.378 1.00 79.25 84 PHE A N 1
ATOM 633 C CA . PHE A 1 84 ? 5.066 -3.834 -10.335 1.00 79.25 84 PHE A CA 1
ATOM 634 C C . PHE A 1 84 ? 3.930 -4.223 -9.397 1.00 79.25 84 PHE A C 1
ATOM 636 O O . PHE A 1 84 ? 2.928 -4.792 -9.827 1.00 79.25 84 PHE A O 1
ATOM 643 N N . VAL A 1 85 ? 4.066 -3.888 -8.121 1.00 84.69 85 VAL A N 1
ATOM 644 C CA . VAL A 1 85 ? 3.015 -4.049 -7.116 1.00 84.69 85 VAL A CA 1
ATOM 645 C C . VAL A 1 85 ? 2.660 -2.677 -6.563 1.00 84.69 85 VAL A C 1
ATOM 647 O O . VAL A 1 85 ? 3.546 -1.943 -6.125 1.00 84.69 85 VAL A O 1
ATOM 650 N N . ASN A 1 86 ? 1.376 -2.313 -6.595 1.00 89.00 86 ASN A N 1
ATOM 651 C CA . ASN A 1 86 ? 0.936 -1.027 -6.049 1.00 89.00 86 ASN A CA 1
ATOM 652 C C . ASN A 1 86 ? 0.848 -1.037 -4.518 1.00 89.00 86 ASN A C 1
ATOM 654 O O . ASN A 1 86 ? 0.972 -2.082 -3.877 1.00 89.00 86 ASN A O 1
ATOM 658 N N . VAL A 1 87 ? 0.654 0.141 -3.927 1.00 90.00 87 VAL A N 1
ATOM 659 C CA . VAL A 1 87 ? 0.540 0.287 -2.476 1.00 90.00 87 VAL A CA 1
ATOM 660 C C . VAL A 1 87 ? -0.825 -0.261 -2.019 1.00 90.00 87 VAL A C 1
ATOM 662 O O . VAL A 1 87 ? -1.850 0.216 -2.517 1.00 90.00 87 VAL A O 1
ATOM 665 N N . PRO A 1 88 ? -0.864 -1.250 -1.105 1.00 91.31 88 PRO A N 1
ATOM 666 C CA . PRO A 1 88 ? -2.092 -1.804 -0.535 1.00 91.31 88 PRO A CA 1
ATOM 667 C C . PRO A 1 88 ? -2.814 -0.758 0.334 1.00 91.31 88 PRO A C 1
ATOM 669 O O . PRO A 1 88 ? -2.249 0.304 0.595 1.00 91.31 88 PRO A O 1
ATOM 672 N N . PRO A 1 89 ? -4.053 -1.008 0.799 1.00 93.38 89 PRO A N 1
ATOM 673 C CA . PRO A 1 89 ? -4.801 -0.033 1.588 1.00 93.38 89 PRO A CA 1
ATOM 674 C C . PRO A 1 89 ? -4.293 -0.000 3.043 1.00 93.38 89 PRO A C 1
ATOM 676 O O . PRO A 1 89 ? -4.976 -0.437 3.969 1.00 93.38 89 PRO A O 1
ATOM 679 N N . ILE A 1 90 ? -3.056 0.476 3.236 1.00 90.94 90 ILE A N 1
ATOM 680 C CA . ILE A 1 90 ? -2.400 0.615 4.549 1.00 90.94 90 ILE A CA 1
ATOM 681 C C . ILE A 1 90 ? -3.092 1.648 5.450 1.00 90.94 90 ILE A C 1
ATOM 683 O O . ILE A 1 90 ? -2.960 1.554 6.671 1.00 90.94 90 ILE A O 1
ATOM 687 N N . AS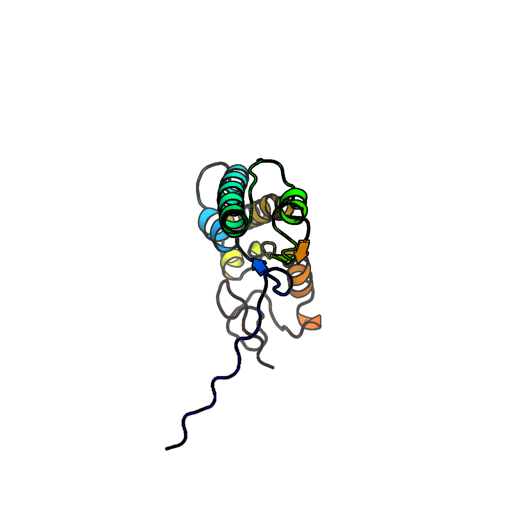P A 1 91 ? -3.974 2.475 4.874 1.00 93.25 91 ASP A N 1
ATOM 688 C CA . ASP A 1 91 ? -4.914 3.348 5.590 1.00 93.25 91 ASP A CA 1
ATOM 689 C C . ASP A 1 91 ? -5.894 2.568 6.480 1.00 93.25 91 ASP A C 1
ATOM 691 O O . ASP A 1 91 ? -6.523 3.132 7.376 1.00 93.25 91 ASP A O 1
ATOM 695 N N . ARG A 1 92 ? -6.002 1.252 6.260 1.00 94.38 92 ARG A N 1
ATOM 696 C CA . ARG A 1 92 ? -6.818 0.315 7.044 1.00 94.38 92 ARG A CA 1
ATOM 697 C C . ARG A 1 92 ? -5.995 -0.531 8.021 1.00 94.38 92 ARG A C 1
ATOM 699 O O . ARG A 1 92 ? -6.549 -1.437 8.639 1.00 94.38 92 ARG A O 1
ATOM 706 N N . SER A 1 93 ? -4.694 -0.269 8.160 1.00 92.69 93 SER A N 1
ATOM 707 C CA . SER A 1 93 ? -3.841 -0.964 9.129 1.00 92.69 93 SER A CA 1
ATOM 708 C C . SER A 1 93 ? -4.230 -0.625 10.575 1.00 92.69 93 SER A C 1
ATOM 710 O O . SER A 1 93 ? -4.729 0.475 10.834 1.00 92.69 93 SER A O 1
ATOM 712 N N . PRO A 1 94 ? -3.973 -1.510 11.556 1.00 92.19 94 PRO A N 1
ATOM 713 C CA . PRO A 1 94 ? -4.226 -1.212 12.964 1.00 92.19 94 PRO A CA 1
ATOM 714 C C . PRO A 1 94 ? -3.521 0.062 13.445 1.00 92.19 94 PRO A C 1
ATOM 716 O O . PRO A 1 94 ? -4.087 0.811 14.242 1.00 92.19 94 PRO A O 1
ATOM 719 N N . LEU A 1 95 ? -2.317 0.340 12.930 1.00 89.31 95 LEU A N 1
ATOM 720 C CA . LEU A 1 95 ? -1.586 1.583 13.177 1.00 89.31 95 LEU A CA 1
ATOM 721 C C . LEU A 1 95 ? -2.419 2.808 12.797 1.00 89.31 95 LEU A C 1
ATOM 723 O O . LEU A 1 95 ? -2.545 3.733 13.597 1.00 89.31 95 LEU A O 1
ATOM 727 N N . MET A 1 96 ? -3.006 2.797 11.603 1.00 91.56 96 MET A N 1
ATOM 728 C CA . MET A 1 96 ? -3.780 3.919 11.079 1.00 91.56 96 MET A CA 1
ATOM 729 C C . MET A 1 96 ? -5.164 4.025 11.694 1.00 91.56 96 MET A C 1
ATOM 731 O O . MET A 1 96 ? -5.626 5.126 11.991 1.00 91.56 96 MET A O 1
ATOM 735 N N . LEU A 1 97 ? -5.794 2.893 12.000 1.00 93.19 97 LEU A N 1
ATOM 736 C CA . LEU A 1 97 ? -7.056 2.865 12.737 1.00 93.19 97 LEU A CA 1
ATOM 737 C C . LEU A 1 97 ? -6.916 3.425 14.162 1.00 93.19 97 LEU A C 1
ATOM 739 O O . LEU A 1 97 ? -7.895 3.924 14.715 1.00 93.19 97 LEU A O 1
ATOM 743 N N . ALA A 1 98 ? -5.712 3.388 14.745 1.00 91.81 98 ALA A N 1
ATOM 744 C CA . ALA A 1 98 ? -5.415 4.021 16.029 1.00 91.81 98 ALA A CA 1
ATOM 745 C C . ALA A 1 98 ? -5.216 5.551 15.937 1.00 91.81 98 ALA A C 1
ATOM 747 O O . ALA A 1 98 ? -5.228 6.227 16.969 1.00 91.81 98 ALA A O 1
ATOM 748 N N . GLN A 1 99 ? -5.045 6.110 14.733 1.00 89.44 99 GLN A N 1
ATOM 749 C CA . GLN A 1 99 ? -4.913 7.553 14.511 1.00 89.44 99 GLN A CA 1
ATOM 750 C C . GLN A 1 99 ? -6.281 8.251 14.424 1.00 89.44 99 GLN A C 1
ATOM 752 O O . GLN A 1 99 ? -7.297 7.611 14.145 1.00 89.44 99 GLN A O 1
ATOM 757 N N . PRO A 1 100 ? -6.348 9.585 14.601 1.00 92.50 100 PRO A N 1
ATOM 758 C CA . PRO A 1 100 ? -7.536 10.362 14.255 1.00 92.50 100 PRO A CA 1
ATOM 759 C C . PRO A 1 100 ? -7.927 10.215 12.773 1.00 92.50 100 PRO A C 1
ATOM 761 O O . PRO A 1 100 ? -7.120 9.844 11.924 1.00 92.50 100 PRO A O 1
ATOM 764 N N . SER A 1 101 ? -9.155 10.606 12.424 1.00 92.56 101 SER A N 1
ATOM 765 C CA . SER A 1 101 ? -9.673 10.473 11.051 1.00 92.56 101 SER A CA 1
ATOM 766 C C . SER A 1 101 ? -8.906 11.284 9.997 1.00 92.56 101 SER A C 1
ATOM 768 O O . SER A 1 101 ? -9.009 10.992 8.810 1.00 92.56 101 SER A O 1
ATOM 770 N N . SER A 1 102 ? -8.171 12.326 10.405 1.00 92.31 102 SER A N 1
ATOM 771 C CA . SER A 1 102 ? -7.437 13.194 9.477 1.00 92.31 102 SER A CA 1
ATOM 772 C C . SER A 1 102 ? -6.206 12.501 8.866 1.00 92.31 102 SER A C 1
ATOM 774 O O . SER A 1 102 ? -6.147 12.472 7.639 1.00 92.31 102 SER A O 1
ATOM 776 N N . PRO A 1 103 ? -5.265 11.919 9.642 1.00 88.12 103 PRO A N 1
ATOM 777 C CA . PRO A 1 103 ? -4.198 11.075 9.089 1.00 88.12 103 PRO A CA 1
ATOM 778 C C . PRO A 1 103 ? -4.712 9.944 8.190 1.00 88.12 103 PRO A C 1
ATOM 780 O O . PRO A 1 103 ? -4.273 9.829 7.054 1.00 88.12 103 PRO A O 1
ATOM 783 N N . GLN A 1 104 ? -5.747 9.209 8.618 1.00 91.25 104 GLN A N 1
ATOM 784 C CA . GLN A 1 104 ? -6.352 8.135 7.810 1.00 91.25 104 GLN A CA 1
ATOM 785 C C . GLN A 1 104 ? -6.822 8.625 6.430 1.00 91.25 104 GLN A C 1
ATOM 787 O O . GLN A 1 104 ? -6.556 8.005 5.401 1.00 91.25 104 GLN A O 1
ATOM 792 N N . ALA A 1 105 ? -7.523 9.764 6.390 1.00 93.06 105 ALA A N 1
ATOM 793 C CA . ALA A 1 105 ? -7.993 10.348 5.137 1.00 93.06 105 ALA A CA 1
ATOM 794 C C . ALA A 1 105 ? -6.836 10.837 4.250 1.00 93.06 105 ALA A C 1
ATOM 796 O O . ALA A 1 105 ? -6.928 10.752 3.022 1.00 93.06 105 ALA A O 1
ATOM 797 N N . LEU A 1 106 ? -5.764 11.342 4.863 1.00 90.62 106 LEU A N 1
ATOM 798 C CA . LEU A 1 106 ? -4.580 11.808 4.155 1.00 90.62 106 LEU A CA 1
ATOM 799 C C . LEU A 1 106 ? -3.816 10.641 3.525 1.00 90.62 106 LEU A C 1
ATOM 801 O O . LEU A 1 106 ? -3.561 10.688 2.322 1.00 90.62 106 LEU A O 1
ATOM 805 N N . GLU A 1 107 ? -3.544 9.572 4.274 1.00 90.44 107 GLU A N 1
ATOM 806 C CA . GLU A 1 107 ? -2.860 8.388 3.746 1.00 90.44 107 GLU A CA 1
ATOM 807 C C . GLU A 1 107 ? -3.666 7.739 2.614 1.00 90.44 107 GLU A C 1
ATOM 809 O O . GLU A 1 107 ? -3.143 7.481 1.528 1.00 90.44 107 GLU A O 1
ATOM 814 N N . LYS A 1 108 ? -4.987 7.611 2.790 1.00 93.69 108 LYS A N 1
ATOM 815 C CA . LYS A 1 108 ? -5.896 7.147 1.732 1.00 93.69 108 LYS A CA 1
ATOM 816 C C . LYS A 1 108 ? -5.812 8.000 0.463 1.00 93.69 108 LYS A C 1
ATOM 818 O O . LYS A 1 108 ? -5.859 7.468 -0.655 1.00 93.69 108 LYS A O 1
ATOM 823 N N . SER A 1 109 ? -5.706 9.322 0.612 1.00 93.31 109 SER A N 1
ATOM 824 C CA . SER A 1 109 ? -5.533 10.239 -0.518 1.00 93.31 109 SER A CA 1
ATOM 825 C C . SER A 1 109 ? -4.171 10.054 -1.186 1.00 93.31 109 SER A C 1
ATOM 827 O O . SER A 1 109 ? -4.105 10.036 -2.413 1.00 93.31 109 SER A O 1
ATOM 829 N N . MET A 1 110 ? -3.100 9.872 -0.409 1.00 90.50 110 MET A N 1
ATOM 830 C CA . MET A 1 110 ? -1.752 9.626 -0.930 1.00 90.50 110 MET A CA 1
ATOM 831 C C . MET A 1 110 ? -1.682 8.318 -1.718 1.00 90.50 110 MET A C 1
ATOM 833 O O . MET A 1 110 ? -1.193 8.320 -2.843 1.00 90.50 110 MET A O 1
ATOM 837 N N . ILE A 1 111 ? -2.258 7.229 -1.201 1.00 89.56 111 ILE A N 1
ATOM 838 C CA . ILE A 1 111 ? -2.368 5.942 -1.909 1.00 89.56 111 ILE A CA 1
ATOM 839 C C . ILE A 1 111 ? -3.133 6.116 -3.231 1.00 89.56 111 ILE A C 1
ATOM 841 O O . ILE A 1 111 ? -2.741 5.578 -4.270 1.00 89.56 111 ILE A O 1
ATOM 845 N N . SER A 1 112 ? -4.222 6.892 -3.209 1.00 91.00 112 SER A N 1
ATOM 846 C CA . SER A 1 112 ? -5.050 7.156 -4.393 1.00 91.00 112 SER A CA 1
ATOM 847 C C . SER A 1 112 ? -4.345 8.027 -5.437 1.00 91.00 112 SER A C 1
ATOM 849 O O . SER A 1 112 ? -4.609 7.856 -6.624 1.00 91.00 112 SER A O 1
ATOM 851 N N . GLY A 1 113 ? -3.455 8.929 -5.016 1.00 86.81 113 GLY A N 1
ATOM 852 C CA . GLY A 1 113 ? -2.602 9.719 -5.907 1.00 86.81 113 GLY A CA 1
ATOM 853 C C . GLY A 1 113 ? -1.426 8.913 -6.458 1.00 86.81 113 GLY A C 1
ATOM 854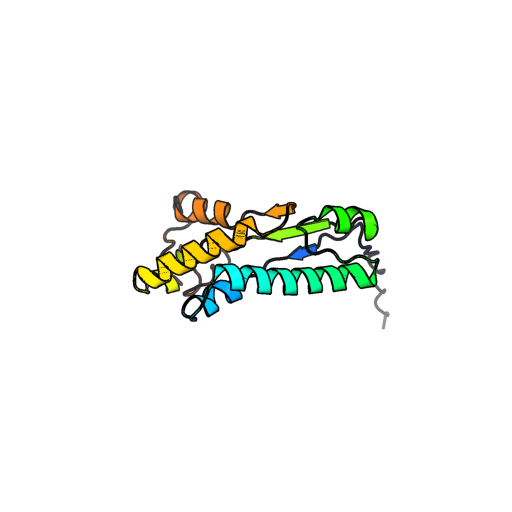 O O . GLY A 1 113 ? -1.132 8.989 -7.646 1.00 86.81 113 GLY A O 1
ATOM 855 N N . PHE A 1 114 ? -0.793 8.084 -5.626 1.00 86.31 114 PHE A N 1
ATOM 856 C CA . PHE A 1 114 ? 0.399 7.310 -5.972 1.00 86.31 114 PHE A CA 1
ATOM 857 C C . PHE A 1 114 ? 0.114 6.140 -6.917 1.00 86.31 114 PHE A C 1
ATOM 859 O O . PHE A 1 114 ? 0.782 5.990 -7.937 1.00 86.31 114 PHE A O 1
ATOM 866 N N . ASN A 1 115 ? -0.878 5.299 -6.616 1.00 88.06 115 ASN A N 1
ATOM 867 C CA . ASN A 1 115 ? -1.083 4.044 -7.348 1.00 88.06 115 ASN A CA 1
ATOM 868 C C . ASN A 1 115 ? -1.356 4.221 -8.852 1.00 88.06 115 ASN A C 1
ATOM 870 O O . ASN A 1 115 ? -0.770 3.472 -9.636 1.00 88.06 115 ASN A O 1
ATOM 874 N N . PRO A 1 116 ? -2.162 5.205 -9.302 1.00 84.94 116 PRO A N 1
ATOM 875 C CA . PRO A 1 116 ? -2.342 5.474 -10.729 1.00 84.94 116 PRO A CA 1
ATOM 876 C C . PRO A 1 116 ? -1.061 5.920 -11.439 1.00 84.94 116 PRO A C 1
ATOM 878 O O . PRO A 1 116 ? -1.017 5.938 -12.668 1.00 84.94 116 PRO A O 1
ATOM 881 N N . LYS A 1 117 ? -0.026 6.317 -10.686 1.00 80.94 117 LYS A N 1
ATOM 882 C CA . LYS A 1 117 ? 1.253 6.745 -11.246 1.00 80.94 117 LYS A CA 1
ATOM 883 C C . LYS A 1 117 ? 2.180 5.561 -11.574 1.00 80.94 117 LYS A C 1
ATOM 885 O O . LYS A 1 117 ? 3.180 5.780 -12.259 1.00 80.94 117 LYS A O 1
ATOM 890 N N . LEU A 1 118 ? 1.851 4.343 -11.133 1.00 73.44 118 LEU A N 1
ATOM 891 C CA . LEU A 1 118 ? 2.595 3.115 -11.427 1.00 73.44 118 LEU A CA 1
ATOM 892 C C . LEU A 1 118 ? 2.267 2.554 -12.818 1.00 73.44 118 LEU A C 1
ATOM 894 O O . LEU A 1 118 ? 1.274 2.905 -13.450 1.00 73.44 118 LEU A O 1
ATOM 898 N N . ALA A 1 119 ? 3.161 1.707 -13.318 1.00 65.44 119 ALA A N 1
ATOM 899 C CA . ALA A 1 119 ? 3.215 1.313 -14.716 1.00 65.44 119 ALA A CA 1
ATOM 900 C C . ALA A 1 119 ? 2.295 0.122 -15.092 1.00 65.44 119 ALA A C 1
ATOM 902 O O . ALA A 1 119 ? 1.738 -0.548 -14.231 1.00 65.44 119 ALA A O 1
ATOM 903 N N . THR A 1 120 ? 2.146 -0.146 -16.396 1.00 56.28 120 THR A N 1
ATOM 904 C CA . THR A 1 120 ? 1.124 -1.016 -17.026 1.00 56.28 120 THR A CA 1
ATOM 905 C C . THR A 1 120 ? 1.176 -2.518 -16.676 1.00 56.28 120 THR A C 1
ATOM 907 O O . THR A 1 120 ? 0.147 -3.183 -16.767 1.00 56.28 120 THR A O 1
ATOM 910 N N . SER A 1 121 ? 2.325 -3.072 -16.265 1.00 61.44 121 SER A N 1
ATOM 911 C CA . SER A 1 121 ? 2.432 -4.465 -15.781 1.00 61.44 121 SER A CA 1
ATOM 912 C C . SER A 1 121 ? 2.322 -4.498 -14.257 1.00 61.44 121 SER A C 1
ATOM 914 O O . SER A 1 121 ? 3.334 -4.470 -13.555 1.00 61.44 121 SER A O 1
ATOM 916 N N . LEU A 1 122 ? 1.084 -4.511 -13.760 1.00 73.19 122 LEU A N 1
ATOM 917 C CA . LEU A 1 122 ? 0.759 -4.289 -12.352 1.00 73.19 122 LEU A CA 1
ATOM 918 C C . LEU A 1 122 ? 0.037 -5.490 -11.729 1.00 73.19 122 LEU A C 1
ATOM 920 O O . LEU A 1 122 ? -0.963 -5.964 -12.267 1.00 73.19 122 LEU A O 1
ATOM 924 N N . TRP A 1 123 ? 0.481 -5.923 -10.551 1.00 84.00 123 TRP A N 1
ATOM 925 C CA . TRP A 1 123 ? -0.378 -6.627 -9.605 1.00 84.00 123 TRP A CA 1
ATOM 926 C C . TRP A 1 123 ? -1.039 -5.605 -8.673 1.00 84.00 123 TRP A C 1
ATOM 928 O O . TRP A 1 123 ? -0.363 -4.870 -7.945 1.00 84.00 123 TRP A O 1
ATOM 938 N N . ASP A 1 124 ? -2.369 -5.530 -8.736 1.00 88.50 124 ASP A N 1
ATOM 939 C CA . ASP A 1 124 ? -3.172 -4.584 -7.961 1.00 88.50 124 ASP A CA 1
ATOM 940 C C . ASP A 1 124 ? -3.399 -5.108 -6.537 1.00 88.50 124 ASP A C 1
ATOM 942 O O . ASP A 1 124 ? -4.445 -5.670 -6.201 1.00 88.50 124 ASP A O 1
ATOM 946 N N . SER A 1 125 ? -2.382 -4.935 -5.694 1.00 89.56 125 SER A N 1
ATOM 947 C CA . SER A 1 125 ? -2.463 -5.277 -4.278 1.00 89.56 125 SER A CA 1
ATOM 948 C C . SER A 1 125 ? -3.542 -4.456 -3.567 1.00 89.56 125 SER A C 1
ATOM 950 O O . SER A 1 125 ? -4.250 -4.993 -2.719 1.00 89.56 125 SER A O 1
ATOM 952 N N . LYS A 1 126 ? -3.749 -3.187 -3.948 1.00 91.12 126 LYS A N 1
ATOM 953 C CA . LYS A 1 126 ? -4.809 -2.346 -3.380 1.00 91.12 126 LYS A CA 1
ATOM 954 C C . LYS A 1 126 ? -6.176 -2.989 -3.538 1.00 91.12 126 LYS A C 1
ATOM 956 O O . LYS A 1 126 ? -6.905 -3.080 -2.551 1.00 91.12 126 LYS A O 1
ATOM 961 N N . ALA A 1 127 ? -6.527 -3.411 -4.749 1.00 93.12 127 ALA A N 1
ATOM 962 C CA . ALA A 1 127 ? -7.792 -4.088 -5.008 1.00 93.12 127 ALA A CA 1
ATOM 963 C C . ALA A 1 127 ? -7.872 -5.408 -4.234 1.00 93.12 127 ALA A C 1
ATOM 965 O O . ALA A 1 127 ? -8.821 -5.612 -3.482 1.00 93.12 127 ALA A O 1
ATOM 966 N N . TYR A 1 128 ? -6.839 -6.247 -4.330 1.00 93.19 128 TYR A N 1
ATOM 967 C CA . TYR A 1 128 ? -6.838 -7.567 -3.699 1.00 93.19 128 TYR A CA 1
ATOM 968 C C . TYR A 1 128 ? -6.964 -7.510 -2.167 1.00 93.19 128 TYR A C 1
ATOM 970 O O . TYR A 1 128 ? -7.798 -8.190 -1.576 1.00 93.19 128 TYR A O 1
ATOM 978 N N . PHE A 1 129 ? -6.185 -6.657 -1.499 1.00 93.62 129 PHE A N 1
ATOM 979 C CA . PHE A 1 129 ? -6.294 -6.487 -0.049 1.00 93.62 129 PHE A CA 1
ATOM 980 C C . PHE A 1 129 ? -7.579 -5.757 0.359 1.00 93.62 129 PHE A C 1
ATOM 982 O O . PHE A 1 129 ? -8.079 -5.995 1.452 1.00 93.62 129 PHE A O 1
ATOM 989 N N . THR A 1 130 ? -8.165 -4.925 -0.513 1.00 95.88 130 THR A N 1
ATOM 990 C CA . THR A 1 130 ? -9.507 -4.367 -0.267 1.00 95.88 130 THR A CA 1
ATOM 991 C C . THR A 1 130 ? -10.557 -5.474 -0.217 1.00 95.88 130 THR A C 1
ATOM 993 O O . THR A 1 130 ? -11.359 -5.471 0.709 1.00 95.88 130 THR A O 1
ATOM 996 N N . GLU A 1 131 ? -10.518 -6.445 -1.135 1.00 96.44 131 GLU A N 1
ATOM 997 C CA . GLU A 1 131 ? -11.431 -7.599 -1.103 1.00 96.44 131 GLU A CA 1
ATOM 998 C C . GLU A 1 131 ? -11.302 -8.384 0.210 1.00 96.44 131 GLU A C 1
ATOM 1000 O O . GLU A 1 131 ? -12.309 -8.663 0.860 1.00 96.44 131 GLU A O 1
ATOM 1005 N N . ILE A 1 132 ? -10.067 -8.665 0.647 1.00 94.75 132 ILE A N 1
ATOM 1006 C CA . ILE A 1 132 ? -9.810 -9.343 1.928 1.00 94.75 132 ILE A CA 1
ATOM 1007 C C . ILE A 1 132 ? -10.366 -8.528 3.095 1.00 94.75 132 ILE A C 1
ATOM 1009 O O . ILE A 1 132 ? -10.967 -9.082 4.009 1.00 94.75 132 ILE A O 1
ATOM 1013 N N . PHE A 1 133 ? -10.153 -7.215 3.107 1.00 95.31 133 PHE A N 1
ATOM 1014 C CA . PHE A 1 133 ? -10.580 -6.392 4.234 1.00 95.31 133 PHE A CA 1
ATOM 1015 C C . PHE A 1 133 ? -12.092 -6.143 4.256 1.00 95.31 133 PHE A C 1
ATOM 1017 O O . PHE A 1 133 ? -12.629 -5.809 5.313 1.00 95.31 133 PHE A O 1
ATOM 1024 N N . ASP A 1 134 ? -12.770 -6.281 3.117 1.00 97.19 134 ASP A N 1
ATOM 1025 C CA . ASP A 1 134 ? -14.221 -6.131 3.001 1.00 97.19 134 ASP A CA 1
ATOM 1026 C C . ASP A 1 134 ? -14.970 -7.435 3.334 1.00 97.19 134 ASP A C 1
ATOM 1028 O O . ASP A 1 134 ? -16.071 -7.371 3.883 1.00 97.19 134 ASP A O 1
ATOM 1032 N N . ASP A 1 135 ? -14.368 -8.604 3.083 1.00 96.00 135 ASP A N 1
ATOM 1033 C CA . ASP A 1 135 ? -14.885 -9.912 3.513 1.00 96.00 135 ASP A CA 1
ATOM 1034 C C . ASP A 1 135 ? -13.765 -10.820 4.056 1.00 96.00 135 ASP A C 1
ATOM 1036 O O . ASP A 1 135 ? -13.376 -11.796 3.412 1.00 96.00 135 ASP A O 1
ATOM 1040 N N . PRO A 1 136 ? -13.239 -10.558 5.265 1.00 94.12 136 PRO A N 1
ATOM 1041 C CA . PRO A 1 136 ? -12.114 -11.324 5.804 1.00 94.12 136 PRO A CA 1
ATOM 1042 C C . PRO A 1 136 ? -12.423 -12.813 5.960 1.00 94.12 136 PRO A C 1
ATOM 1044 O O . PRO A 1 136 ? -11.543 -13.657 5.773 1.00 94.12 136 PRO A O 1
ATOM 1047 N N . THR A 1 137 ? -13.686 -13.152 6.228 1.00 94.44 137 THR A N 1
ATOM 1048 C CA . THR A 1 137 ? -14.108 -14.534 6.462 1.00 94.44 137 THR A CA 1
ATOM 1049 C C . THR A 1 137 ? -14.047 -15.394 5.206 1.00 94.44 137 THR A C 1
ATOM 1051 O O . THR A 1 137 ? -13.665 -16.563 5.301 1.00 94.44 137 THR A O 1
ATOM 1054 N N . ALA A 1 138 ? -14.324 -14.825 4.026 1.00 94.94 138 ALA A N 1
ATOM 1055 C CA . ALA A 1 138 ? -14.160 -15.525 2.751 1.00 94.94 138 ALA A CA 1
ATOM 1056 C C . ALA A 1 138 ? -12.702 -15.925 2.470 1.00 94.94 138 ALA A C 1
ATOM 1058 O O . ALA A 1 138 ? -12.458 -16.889 1.742 1.00 94.94 138 ALA A O 1
ATOM 1059 N N . TYR A 1 139 ? -11.740 -15.232 3.087 1.00 93.38 139 TYR A N 1
ATOM 1060 C CA . TYR A 1 139 ? -10.304 -15.473 2.930 1.00 93.38 139 TYR A CA 1
ATOM 1061 C C . TYR A 1 139 ? -9.667 -16.149 4.156 1.00 93.38 139 TYR A C 1
ATOM 1063 O O . TYR A 1 139 ? -8.449 -16.304 4.207 1.00 93.38 139 TYR A O 1
ATOM 1071 N N . GLY A 1 140 ? -10.476 -16.604 5.121 1.00 92.94 140 GLY A N 1
ATOM 1072 C CA . GLY A 1 140 ? -10.010 -17.356 6.291 1.00 92.94 140 GLY A CA 1
ATOM 1073 C C . GLY A 1 140 ? -9.516 -16.501 7.460 1.00 92.94 140 GLY A C 1
ATOM 1074 O O . GLY A 1 140 ? -8.940 -17.050 8.398 1.00 92.94 140 GLY A O 1
ATOM 1075 N N . PHE A 1 141 ? -9.761 -15.191 7.434 1.00 94.06 141 PHE A N 1
ATOM 1076 C CA . PHE A 1 141 ? -9.443 -14.283 8.532 1.00 94.06 141 PHE A CA 1
ATOM 1077 C C . PHE A 1 141 ? -10.671 -14.021 9.406 1.00 94.06 141 PHE A C 1
ATOM 1079 O O . PHE A 1 141 ? -11.803 -13.908 8.935 1.00 94.06 141 PHE A O 1
ATOM 1086 N N . VAL A 1 142 ? -10.429 -13.903 10.705 1.00 93.81 142 VAL A N 1
ATOM 1087 C CA . VAL A 1 142 ? -11.419 -13.532 11.720 1.00 93.81 142 VAL A CA 1
ATOM 1088 C C . VAL A 1 142 ? -11.467 -12.013 11.887 1.00 93.81 142 VAL A C 1
ATOM 1090 O O . VAL A 1 142 ? -12.545 -11.459 12.097 1.00 93.81 142 VAL A O 1
ATOM 1093 N N . ASN A 1 143 ? -10.322 -11.328 11.785 1.00 91.75 143 ASN A N 1
ATOM 1094 C CA . ASN A 1 143 ? -10.228 -9.888 12.022 1.00 91.75 143 ASN A CA 1
ATOM 1095 C C . ASN A 1 143 ? -9.158 -9.218 11.139 1.00 91.75 143 ASN A C 1
ATOM 1097 O O . ASN A 1 143 ? -8.090 -9.772 10.899 1.00 91.75 143 ASN A O 1
ATOM 1101 N N . VAL A 1 144 ? -9.443 -7.998 10.676 1.00 93.38 144 VAL A N 1
ATOM 1102 C CA . VAL A 1 144 ? -8.550 -7.147 9.857 1.00 93.38 144 VAL A CA 1
ATOM 1103 C C . VAL A 1 144 ? -8.299 -5.775 10.495 1.00 93.38 144 VAL A C 1
ATOM 1105 O O . VAL A 1 144 ? -7.865 -4.841 9.832 1.00 93.38 144 VAL A O 1
ATOM 1108 N N . THR A 1 145 ? -8.601 -5.633 11.783 1.00 93.69 145 THR A N 1
ATOM 1109 C CA . THR A 1 145 ? -8.481 -4.389 12.564 1.00 93.69 145 THR A CA 1
ATOM 1110 C C . THR A 1 145 ? -7.665 -4.564 13.846 1.00 93.69 145 THR A C 1
ATOM 1112 O O . THR A 1 145 ? -7.099 -3.592 14.340 1.00 93.69 145 THR A O 1
ATOM 1115 N N . SER A 1 146 ? -7.569 -5.788 14.377 1.00 91.69 146 SER A N 1
ATOM 1116 C CA . SER A 1 146 ? -6.612 -6.176 15.420 1.00 91.69 146 SER A CA 1
ATOM 1117 C C . SER A 1 146 ? -5.359 -6.815 14.816 1.00 91.69 146 SER A C 1
ATOM 1119 O O . SER A 1 146 ? -5.288 -7.029 13.605 1.00 91.69 146 SER A O 1
ATOM 1121 N N . TYR A 1 147 ? -4.359 -7.070 15.661 1.00 92.44 147 TYR A N 1
ATOM 1122 C CA . TYR A 1 147 ? -3.134 -7.760 15.277 1.00 92.44 147 TYR A CA 1
ATOM 1123 C C . TYR A 1 147 ? -2.667 -8.743 16.354 1.00 92.44 147 TYR A C 1
ATOM 1125 O O . TYR A 1 147 ? -2.906 -8.540 17.549 1.00 92.44 147 TYR A O 1
ATOM 1133 N N . ASN A 1 148 ? -1.893 -9.745 15.923 1.00 89.06 148 ASN A N 1
ATOM 1134 C CA . ASN A 1 148 ? -1.218 -10.728 16.778 1.00 89.06 148 ASN A CA 1
ATOM 1135 C C . ASN A 1 148 ? -2.174 -11.572 17.655 1.00 89.06 148 ASN A C 1
ATOM 1137 O O . ASN A 1 148 ? -1.798 -12.012 18.746 1.00 89.06 148 ASN A O 1
ATOM 1141 N N . LEU A 1 149 ? -3.404 -11.797 17.182 1.00 90.75 149 LEU A N 1
ATOM 1142 C CA . LEU A 1 149 ? -4.356 -12.767 17.731 1.00 90.75 149 LEU A CA 1
ATOM 1143 C C . LEU A 1 149 ? -4.634 -13.881 16.715 1.00 90.75 149 LEU A C 1
ATOM 1145 O O . LEU A 1 149 ? -4.433 -13.714 15.514 1.00 90.75 149 LEU A O 1
ATOM 1149 N N . ASP A 1 150 ? -5.116 -15.026 17.199 1.00 90.38 150 ASP A N 1
ATOM 1150 C CA . ASP A 1 150 ? -5.465 -16.151 16.332 1.00 90.38 150 ASP A CA 1
ATOM 1151 C C . ASP A 1 150 ? -6.565 -15.752 15.333 1.00 90.38 150 ASP A C 1
ATOM 1153 O O . ASP A 1 150 ? -7.674 -15.376 15.720 1.00 90.38 150 ASP A O 1
ATOM 1157 N N . GLY A 1 151 ? -6.257 -15.880 14.040 1.00 89.56 151 GLY A N 1
ATOM 1158 C CA . GLY A 1 151 ? -7.163 -15.528 12.946 1.00 89.56 151 GLY A CA 1
ATOM 1159 C C . GLY A 1 151 ? -7.083 -14.067 12.498 1.00 89.56 151 GLY A C 1
ATOM 1160 O O . GLY A 1 151 ? -7.827 -13.685 11.593 1.00 89.56 151 GLY A O 1
ATOM 1161 N N . ASP A 1 152 ? -6.201 -13.254 13.078 1.00 92.00 152 ASP A N 1
ATOM 1162 C CA . ASP A 1 152 ? -5.963 -11.898 12.589 1.00 92.00 152 ASP A CA 1
ATOM 1163 C C . ASP A 1 152 ? -5.218 -11.921 11.252 1.00 92.00 152 ASP A C 1
ATOM 1165 O O . ASP A 1 152 ? -4.340 -12.744 11.002 1.00 92.00 152 ASP A O 1
ATOM 1169 N N . PHE A 1 153 ? -5.552 -10.975 10.380 1.00 92.75 153 PHE A N 1
ATOM 1170 C CA . PHE A 1 153 ? -4.779 -10.725 9.168 1.00 92.75 153 PHE A CA 1
ATOM 1171 C C . PHE A 1 153 ? -3.412 -10.101 9.484 1.00 92.75 153 PHE A C 1
ATOM 1173 O O . PHE A 1 153 ? -2.418 -10.381 8.813 1.00 92.75 153 PHE A O 1
ATOM 1180 N N . TRP A 1 154 ? -3.359 -9.233 10.496 1.00 89.81 154 TRP A N 1
ATOM 1181 C CA . TRP A 1 154 ? -2.174 -8.450 10.829 1.00 89.81 154 TRP A CA 1
ATOM 1182 C C . TRP A 1 154 ? -1.302 -9.162 11.868 1.00 89.81 154 TRP A C 1
ATOM 1184 O O . TRP A 1 154 ? -1.757 -9.511 12.958 1.00 89.81 154 TRP A O 1
ATOM 1194 N N . GLY A 1 155 ? -0.018 -9.340 11.556 1.00 85.25 155 GLY A N 1
ATOM 1195 C CA . GLY A 1 155 ? 0.959 -9.929 12.474 1.00 85.25 155 GLY A CA 1
ATOM 1196 C C . GLY A 1 155 ? 1.509 -8.910 13.472 1.00 85.25 155 GLY A C 1
ATOM 1197 O O . GLY A 1 155 ? 1.869 -9.257 14.596 1.00 85.25 155 GLY A O 1
ATOM 1198 N N . ASN A 1 156 ? 1.552 -7.635 13.082 1.00 85.75 156 ASN A N 1
ATOM 1199 C CA . ASN A 1 156 ? 1.846 -6.506 13.960 1.00 85.75 156 ASN A CA 1
ATOM 1200 C C . ASN A 1 156 ? 0.966 -5.297 13.576 1.00 85.75 156 ASN A C 1
ATOM 1202 O O . ASN A 1 156 ? -0.019 -5.444 12.864 1.00 85.75 156 ASN A O 1
ATOM 1206 N N . TYR A 1 157 ? 1.290 -4.097 14.058 1.00 82.56 157 TYR A N 1
ATOM 1207 C CA . TYR A 1 157 ? 0.463 -2.911 13.829 1.00 82.56 157 TYR A CA 1
ATOM 1208 C C . TYR A 1 157 ? 0.407 -2.425 12.364 1.00 82.56 157 TYR A C 1
ATOM 1210 O O . TYR A 1 157 ? -0.486 -1.642 12.049 1.00 82.56 157 TYR A O 1
ATOM 1218 N N . CYS A 1 158 ? 1.300 -2.861 11.468 1.00 83.06 158 CYS A N 1
ATOM 1219 C CA . CYS A 1 158 ? 1.333 -2.420 10.063 1.00 83.06 158 CYS A CA 1
ATOM 1220 C C . CYS A 1 158 ? 1.700 -3.502 9.031 1.00 83.06 158 CYS A C 1
ATOM 1222 O O . CYS A 1 158 ? 1.554 -3.258 7.836 1.00 83.06 158 CYS A O 1
ATOM 1224 N N . ASP A 1 159 ? 2.139 -4.685 9.462 1.00 83.12 159 ASP A N 1
ATOM 1225 C CA . ASP A 1 159 ? 2.563 -5.784 8.595 1.00 83.12 159 ASP A CA 1
ATOM 1226 C C . ASP A 1 159 ? 1.610 -6.989 8.706 1.00 83.12 159 ASP A C 1
ATOM 1228 O O . ASP A 1 159 ? 1.179 -7.347 9.815 1.00 83.12 159 ASP A O 1
ATOM 1232 N N . PRO A 1 160 ? 1.283 -7.653 7.580 1.00 77.31 160 PRO A N 1
ATOM 1233 C CA . PRO A 1 160 ? 0.460 -8.859 7.585 1.00 77.31 160 PRO A CA 1
ATOM 1234 C C . PRO A 1 160 ? 1.162 -10.026 8.296 1.00 77.31 160 PRO A C 1
ATOM 1236 O O . PRO A 1 160 ? 2.392 -10.125 8.299 1.00 77.31 160 PRO A O 1
ATOM 1239 N N . GLU A 1 161 ? 0.389 -10.945 8.879 1.00 74.75 161 GLU A N 1
ATOM 1240 C CA . GLU A 1 161 ? 0.934 -12.207 9.386 1.00 74.75 161 GLU A CA 1
ATOM 1241 C C . GLU A 1 161 ? 1.303 -13.121 8.205 1.00 74.75 161 GLU A C 1
ATOM 1243 O O . GLU A 1 161 ? 0.567 -13.239 7.222 1.00 74.75 161 GLU A O 1
ATOM 1248 N N . ALA A 1 162 ? 2.435 -13.824 8.298 1.00 65.88 162 ALA A N 1
ATOM 1249 C CA . ALA A 1 162 ? 2.671 -14.969 7.429 1.00 65.88 162 ALA A CA 1
ATOM 1250 C C . ALA A 1 162 ? 1.634 -16.049 7.773 1.00 65.88 162 ALA A C 1
ATOM 1252 O O . ALA A 1 162 ? 1.715 -16.649 8.841 1.00 65.88 162 ALA A O 1
ATOM 1253 N N . SER A 1 163 ? 0.659 -16.272 6.885 1.00 56.19 163 SER A N 1
ATOM 1254 C CA . SER A 1 163 ? -0.479 -17.172 7.114 1.00 56.19 163 SER A CA 1
ATOM 1255 C C . SER A 1 163 ? -0.057 -18.479 7.803 1.00 56.19 163 SER A C 1
ATOM 1257 O O . SER A 1 163 ? 0.679 -19.277 7.207 1.00 56.19 163 SER A O 1
ATOM 1259 N N . ARG A 1 164 ? -0.532 -18.726 9.029 1.00 53.59 164 ARG A N 1
ATOM 1260 C CA . ARG A 1 164 ? -0.417 -20.046 9.661 1.00 53.59 164 ARG A CA 1
ATOM 1261 C C . ARG A 1 164 ? -1.469 -20.951 9.034 1.00 53.59 164 ARG A C 1
ATOM 1263 O O . ARG A 1 164 ? -2.657 -20.793 9.291 1.00 53.59 164 ARG A O 1
ATOM 1270 N N . ARG A 1 165 ? -1.028 -21.844 8.150 1.00 49.31 165 ARG A N 1
ATOM 1271 C CA . ARG A 1 165 ? -1.844 -22.984 7.721 1.00 49.31 165 ARG A CA 1
ATOM 1272 C C . ARG A 1 165 ? -1.841 -24.062 8.791 1.00 49.31 165 ARG A C 1
ATOM 1274 O O . ARG A 1 165 ? -0.765 -24.255 9.402 1.00 49.31 165 ARG A O 1
#

InterPro domains:
  IPR036514 SGNH hydrolase superfamily [G3DSA:3.40.50.1110] (4-164)

Sequence (165 aa):
MGAGASVGSVGWTSSNVLFSEWTGINDIGNSECESGDRDAFSDTFLDSYLALTNKFSKEHYFVFSSTRTLDCMHSEAGGHSFLFVNVPPIDRSPLMLAQPSSPQALEKSMISGFNPKLATSLWDSKAYFTEIFDDPTAYGFVNVTSYNLDGDFWGNYCDPEASRR